Protein AF-A0A559K508-F1 (afdb_monomer_lite)

Structure (mmCIF, N/CA/C/O backbone):
data_AF-A0A559K508-F1
#
_entry.id   AF-A0A559K508-F1
#
loop_
_atom_site.group_PDB
_atom_site.id
_atom_site.type_symbol
_atom_site.label_atom_id
_atom_site.label_alt_id
_atom_site.label_comp_id
_atom_site.label_asym_id
_atom_site.label_entity_id
_atom_site.label_seq_id
_atom_site.pdbx_PDB_ins_code
_atom_site.Cartn_x
_atom_site.Cartn_y
_atom_site.Cartn_z
_atom_site.occupancy
_atom_site.B_iso_or_equiv
_atom_site.auth_seq_id
_atom_site.auth_comp_id
_atom_site.auth_asym_id
_atom_site.auth_atom_id
_atom_site.pdbx_PDB_model_num
ATOM 1 N N . MET A 1 1 ? -7.954 1.825 -13.107 1.00 59.81 1 MET A N 1
ATOM 2 C CA . MET A 1 1 ? -7.324 0.535 -13.429 1.00 59.81 1 MET A CA 1
ATOM 3 C C . MET A 1 1 ? -7.829 -0.500 -12.419 1.00 59.81 1 MET A C 1
ATOM 5 O O . MET A 1 1 ? -7.183 -0.776 -11.431 1.00 59.81 1 MET A O 1
ATOM 9 N N . LYS A 1 2 ? -9.042 -1.049 -12.606 1.00 72.75 2 LYS A N 1
ATOM 10 C CA . LYS A 1 2 ? -9.806 -1.696 -11.507 1.00 72.75 2 LYS A CA 1
ATOM 11 C C . LYS A 1 2 ? -9.188 -2.968 -10.900 1.00 72.75 2 LYS A C 1
ATOM 13 O O . LYS A 1 2 ? -9.609 -3.387 -9.831 1.00 72.75 2 LYS A O 1
ATOM 18 N N . LYS A 1 3 ? -8.255 -3.637 -11.588 1.00 87.62 3 LYS A N 1
ATOM 19 C CA . LYS A 1 3 ? -7.684 -4.912 -11.113 1.00 87.62 3 LYS A CA 1
ATOM 20 C C . LYS A 1 3 ? -6.639 -4.718 -10.015 1.00 87.62 3 LYS A C 1
ATOM 22 O O . LYS A 1 3 ? -6.569 -5.551 -9.119 1.00 87.62 3 LYS A O 1
ATOM 27 N N . PHE A 1 4 ? -5.852 -3.646 -10.089 1.00 92.75 4 PHE A N 1
ATOM 28 C CA . PHE A 1 4 ? -4.828 -3.362 -9.088 1.00 92.75 4 PHE A CA 1
ATOM 29 C C . PHE A 1 4 ? -5.459 -2.897 -7.774 1.00 92.75 4 PHE A C 1
ATOM 31 O O . PHE A 1 4 ? -5.105 -3.406 -6.716 1.00 92.75 4 PHE A O 1
ATOM 38 N N . ASP A 1 5 ? -6.497 -2.061 -7.845 1.00 93.25 5 ASP A N 1
ATOM 39 C CA . ASP A 1 5 ? -7.263 -1.638 -6.667 1.00 93.25 5 ASP A CA 1
ATOM 40 C C . ASP A 1 5 ? -7.805 -2.826 -5.857 1.00 93.25 5 ASP A C 1
ATOM 42 O O . ASP A 1 5 ? -7.668 -2.841 -4.639 1.00 93.25 5 ASP A O 1
ATOM 46 N N . LEU A 1 6 ? -8.316 -3.872 -6.521 1.00 95.44 6 LEU A N 1
ATOM 47 C CA . LEU A 1 6 ? -8.793 -5.092 -5.851 1.00 95.44 6 LEU A CA 1
ATOM 48 C C . LEU A 1 6 ? -7.672 -5.877 -5.149 1.00 95.44 6 LEU A C 1
ATOM 50 O O . LEU A 1 6 ? -7.909 -6.512 -4.120 1.00 95.44 6 LEU A O 1
ATOM 54 N N . LEU A 1 7 ? -6.455 -5.864 -5.703 1.00 95.12 7 LEU A N 1
ATOM 55 C CA . LEU A 1 7 ? -5.286 -6.457 -5.051 1.00 95.12 7 LEU A CA 1
ATOM 56 C C . LEU A 1 7 ? -4.945 -5.679 -3.777 1.00 95.12 7 LEU A C 1
ATOM 58 O O . LEU A 1 7 ? -4.733 -6.282 -2.724 1.00 95.12 7 LEU A O 1
ATOM 62 N N . LEU A 1 8 ? -4.939 -4.350 -3.864 1.00 96.62 8 LEU A N 1
ATOM 63 C CA . LEU A 1 8 ? -4.678 -3.484 -2.721 1.00 96.62 8 LEU A CA 1
ATOM 64 C C . LEU A 1 8 ? -5.774 -3.604 -1.652 1.00 96.62 8 LEU A C 1
ATOM 66 O O . LEU A 1 8 ? -5.446 -3.692 -0.472 1.00 96.62 8 LEU A O 1
ATOM 70 N N . ASP A 1 9 ? -7.050 -3.704 -2.037 1.00 96.31 9 ASP A N 1
ATOM 71 C CA . ASP A 1 9 ? -8.168 -3.943 -1.112 1.00 96.31 9 ASP A CA 1
ATOM 72 C C . ASP A 1 9 ? -7.970 -5.253 -0.335 1.00 96.31 9 ASP A C 1
ATOM 74 O O . ASP A 1 9 ? -8.219 -5.313 0.867 1.00 96.31 9 ASP A O 1
ATOM 78 N N . LYS A 1 10 ? -7.464 -6.301 -0.997 1.00 95.69 10 LYS A N 1
ATOM 79 C CA . LYS A 1 10 ? -7.211 -7.604 -0.367 1.00 95.69 10 LYS A CA 1
ATOM 80 C C . LYS A 1 10 ? -6.023 -7.591 0.605 1.00 95.69 10 LYS A C 1
ATOM 82 O O . LYS A 1 10 ? -6.028 -8.361 1.563 1.00 95.69 10 LYS A O 1
ATOM 87 N N . ILE A 1 11 ? -4.995 -6.779 0.350 1.00 95.69 11 ILE A N 1
ATOM 88 C CA . ILE A 1 11 ? -3.748 -6.769 1.142 1.00 95.69 11 ILE A CA 1
ATOM 89 C C . ILE A 1 11 ? -3.795 -5.720 2.264 1.00 95.69 11 ILE A C 1
ATOM 91 O O . 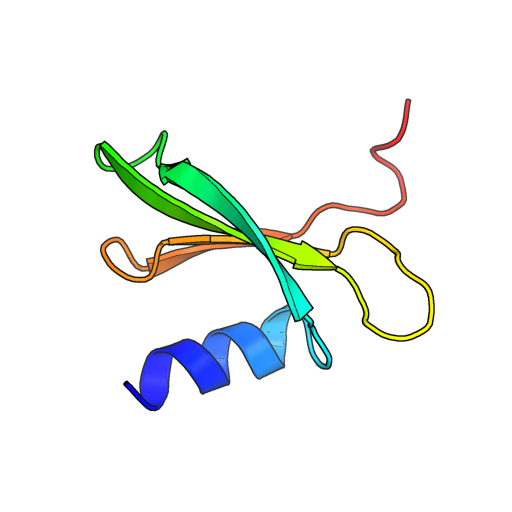ILE A 1 11 ? -3.431 -6.015 3.412 1.00 95.69 11 ILE A O 1
ATOM 95 N N . PHE A 1 12 ? -4.223 -4.504 1.924 1.00 95.81 12 PHE A N 1
ATOM 96 C CA . PHE A 1 12 ? -4.223 -3.330 2.798 1.00 95.81 12 PHE A CA 1
ATOM 97 C C . PHE A 1 12 ? -5.604 -3.007 3.368 1.00 95.81 12 PHE A C 1
ATOM 99 O O . PHE A 1 12 ?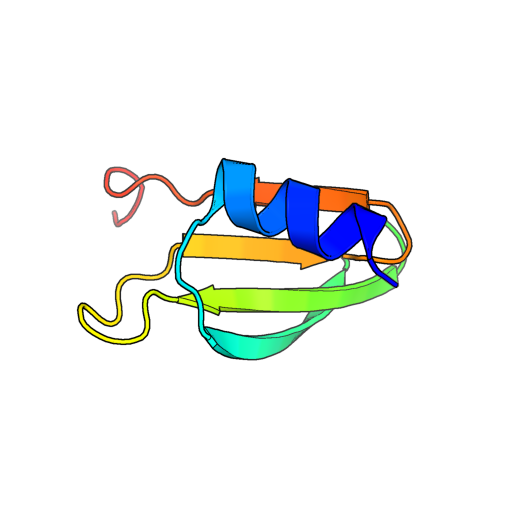 -5.677 -2.460 4.463 1.00 95.81 12 PHE A O 1
ATOM 106 N N . GLY A 1 13 ? -6.687 -3.352 2.667 1.00 95.25 13 GLY A N 1
ATOM 107 C CA . GLY A 1 13 ? -8.026 -2.904 3.040 1.00 95.25 13 GLY A CA 1
ATOM 108 C C . GLY A 1 13 ? -8.185 -1.392 2.863 1.00 95.25 13 GLY A C 1
ATOM 109 O O . GLY A 1 13 ? -7.739 -0.823 1.858 1.00 95.25 13 GLY A O 1
ATOM 110 N N . GLU A 1 14 ? -8.838 -0.752 3.835 1.00 96.31 14 GLU A N 1
ATOM 111 C CA . GLU A 1 14 ? -9.040 0.697 3.852 1.00 96.31 14 GLU A CA 1
ATOM 112 C C . GLU A 1 14 ? -7.695 1.430 3.959 1.00 96.31 14 GLU A C 1
ATOM 114 O O . GLU A 1 14 ? -6.894 1.177 4.860 1.00 96.31 14 GLU A O 1
ATOM 119 N N . ARG A 1 15 ? -7.430 2.338 3.018 1.00 96.69 15 ARG A N 1
ATOM 120 C CA . ARG A 1 15 ? -6.120 2.974 2.855 1.00 96.69 15 ARG A CA 1
ATOM 121 C C . ARG A 1 15 ? -6.250 4.390 2.314 1.00 96.69 15 ARG A C 1
ATOM 123 O O . ARG A 1 15 ? -7.144 4.672 1.522 1.00 96.69 15 ARG A O 1
ATOM 130 N N . GLU A 1 16 ? -5.300 5.243 2.670 1.00 97.50 16 GLU A N 1
ATOM 131 C CA . GLU A 1 16 ? -5.043 6.516 1.998 1.00 97.50 16 GLU A CA 1
ATOM 132 C C . GLU A 1 16 ? -3.589 6.563 1.495 1.00 97.50 16 GLU A C 1
ATOM 134 O O . GLU A 1 16 ? -2.687 6.102 2.207 1.00 97.50 16 GLU A O 1
ATOM 139 N N . PRO A 1 17 ? -3.339 7.075 0.276 1.00 97.19 17 PRO A N 1
ATOM 140 C CA . PRO A 1 17 ? -1.987 7.288 -0.229 1.00 97.19 17 PRO A CA 1
ATOM 141 C C . PRO A 1 17 ? -1.333 8.464 0.507 1.00 97.19 17 PRO A C 1
ATOM 143 O O . PRO A 1 17 ? -1.990 9.469 0.776 1.00 97.19 17 PRO A O 1
ATOM 146 N N . ILE A 1 18 ? -0.044 8.350 0.835 1.00 97.19 18 ILE A N 1
ATOM 147 C CA . ILE A 1 18 ? 0.674 9.392 1.593 1.00 97.19 18 ILE A CA 1
ATOM 148 C C . ILE A 1 18 ? 1.942 9.910 0.926 1.00 97.19 18 ILE A C 1
ATOM 150 O O . ILE A 1 18 ? 2.257 11.082 1.100 1.00 97.19 18 ILE A O 1
ATOM 154 N N . HIS A 1 19 ? 2.670 9.070 0.195 1.00 94.44 19 HIS A N 1
ATOM 155 C CA . HIS A 1 19 ? 3.903 9.460 -0.487 1.00 94.44 19 HIS A CA 1
ATOM 156 C C . HIS A 1 19 ? 4.026 8.689 -1.791 1.00 94.44 19 HIS A C 1
ATOM 158 O O . HIS A 1 19 ? 3.658 7.517 -1.841 1.00 94.44 19 HIS A O 1
ATOM 164 N N . GLU A 1 20 ? 4.584 9.344 -2.801 1.00 97.38 20 GLU A N 1
ATOM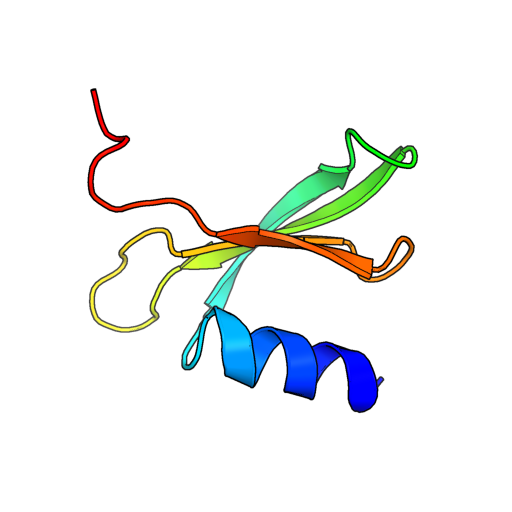 165 C CA . GLU A 1 20 ? 4.993 8.742 -4.064 1.00 97.38 20 GLU A CA 1
ATOM 166 C C . GLU A 1 20 ? 6.514 8.874 -4.179 1.00 97.38 20 GLU A C 1
ATOM 168 O O . GLU A 1 20 ? 7.062 9.955 -3.949 1.00 97.38 20 GLU A O 1
ATOM 173 N N . VAL A 1 21 ? 7.197 7.769 -4.466 1.00 97.06 21 VAL A N 1
ATOM 174 C CA . VAL A 1 21 ? 8.659 7.711 -4.616 1.00 97.06 21 VAL A CA 1
ATOM 175 C C . VAL A 1 21 ? 9.032 6.750 -5.742 1.00 97.06 21 VAL A C 1
ATOM 177 O O . VAL A 1 21 ? 8.184 6.016 -6.244 1.00 97.06 21 VAL A O 1
ATOM 180 N N . GLU A 1 22 ? 10.305 6.726 -6.128 1.00 98.06 22 GLU A N 1
ATOM 181 C CA . GLU A 1 22 ? 10.806 5.766 -7.110 1.00 98.06 22 GLU A CA 1
ATOM 182 C C . GLU A 1 22 ? 10.763 4.331 -6.553 1.00 98.06 22 GLU A C 1
ATOM 184 O O . GLU A 1 22 ? 11.265 4.040 -5.464 1.00 98.06 22 GLU A O 1
ATOM 189 N N . CYS A 1 23 ? 10.156 3.420 -7.308 1.00 97.75 23 CYS A N 1
ATOM 190 C CA . CYS A 1 23 ? 10.049 2.014 -6.982 1.00 97.75 23 CYS A CA 1
ATOM 191 C C . CYS A 1 23 ? 11.428 1.351 -7.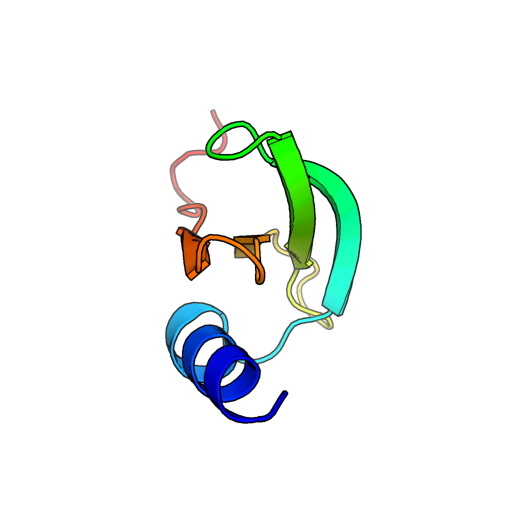095 1.00 97.75 23 CYS A C 1
ATOM 193 O O . CYS A 1 23 ? 11.978 1.273 -8.197 1.00 97.75 23 CYS A O 1
ATOM 195 N N . PRO A 1 24 ? 11.962 0.747 -6.018 1.00 95.94 24 PRO A N 1
ATOM 196 C CA . PRO A 1 24 ? 13.285 0.129 -6.043 1.00 95.94 24 PRO A CA 1
ATOM 197 C C . PRO A 1 24 ? 13.330 -1.160 -6.879 1.00 95.94 24 PRO A C 1
ATOM 199 O O . PRO A 1 24 ? 14.402 -1.726 -7.072 1.00 95.94 24 PRO A O 1
ATOM 202 N N . VAL A 1 25 ? 12.175 -1.656 -7.341 1.00 97.31 25 VAL A N 1
ATOM 203 C CA . VAL A 1 25 ? 12.065 -2.880 -8.146 1.00 97.31 25 VAL A CA 1
ATOM 204 C C . VAL A 1 25 ? 12.170 -2.585 -9.642 1.00 97.31 25 VAL A C 1
ATOM 206 O O . VAL A 1 25 ? 12.808 -3.347 -10.363 1.00 97.31 25 VAL A O 1
ATOM 209 N N . CYS A 1 26 ? 11.541 -1.508 -10.123 1.00 97.62 26 CYS A N 1
ATOM 210 C CA . CYS A 1 26 ? 11.436 -1.222 -11.560 1.00 97.62 26 CYS A CA 1
ATOM 211 C C . CYS A 1 26 ? 11.834 0.201 -11.981 1.00 97.62 26 CYS A C 1
ATOM 213 O O . CYS A 1 26 ? 11.910 0.442 -13.182 1.00 97.62 26 CYS A O 1
ATOM 215 N N . GLY A 1 27 ? 12.075 1.125 -11.045 1.00 97.50 27 GLY A N 1
ATOM 216 C CA . GLY A 1 27 ? 12.426 2.522 -11.336 1.00 97.50 27 GLY A CA 1
ATOM 217 C C . GLY A 1 27 ? 11.255 3.427 -11.751 1.00 97.50 27 GLY A C 1
ATOM 218 O O . GLY A 1 27 ? 11.478 4.582 -12.093 1.00 97.50 27 GLY A O 1
ATOM 219 N N . ASP A 1 28 ? 10.016 2.921 -11.751 1.00 96.75 28 ASP A N 1
ATOM 220 C CA . ASP A 1 28 ? 8.804 3.745 -11.927 1.00 96.75 28 ASP A CA 1
ATOM 221 C C . ASP A 1 28 ? 8.335 4.300 -10.565 1.00 96.75 28 ASP A C 1
ATOM 223 O O . ASP A 1 28 ? 9.124 4.356 -9.630 1.00 96.75 28 ASP A O 1
ATOM 227 N N . PHE A 1 29 ? 7.067 4.672 -10.395 1.00 96.12 29 PHE A N 1
ATOM 228 C CA . PHE A 1 29 ? 6.537 5.184 -9.129 1.00 96.12 29 PHE A CA 1
ATOM 229 C C . PHE A 1 29 ? 5.904 4.096 -8.246 1.00 96.12 29 PHE A C 1
ATOM 231 O O . PHE A 1 29 ? 5.112 3.261 -8.697 1.00 96.12 29 PHE A O 1
ATOM 238 N N . GLU A 1 30 ? 6.227 4.122 -6.953 1.00 97.44 30 GLU A N 1
ATOM 239 C CA . GLU A 1 30 ? 5.517 3.400 -5.898 1.00 97.44 30 GLU A CA 1
ATOM 240 C C . GLU A 1 30 ? 4.855 4.364 -4.914 1.00 97.44 30 GLU A C 1
ATOM 242 O O . GLU A 1 30 ? 5.372 5.439 -4.613 1.00 97.44 30 GLU A O 1
ATOM 247 N N . ILE A 1 31 ? 3.711 3.947 -4.376 1.00 98.25 31 ILE A N 1
ATOM 248 C CA . ILE A 1 31 ? 2.917 4.725 -3.431 1.00 98.25 31 ILE A CA 1
ATOM 249 C C . ILE A 1 31 ? 2.946 4.045 -2.068 1.00 98.25 31 ILE A C 1
ATOM 251 O O . ILE A 1 31 ? 2.722 2.838 -1.964 1.00 98.25 31 ILE A O 1
ATOM 255 N N . TYR A 1 32 ? 3.171 4.830 -1.020 1.00 97.94 32 TYR A N 1
ATOM 256 C CA . TYR A 1 32 ? 3.047 4.415 0.373 1.00 97.94 32 TYR A CA 1
ATOM 257 C C . TYR A 1 32 ? 1.625 4.665 0.862 1.00 97.94 32 TYR A C 1
ATOM 259 O O . TYR A 1 32 ? 1.037 5.713 0.586 1.00 97.94 32 TYR A O 1
ATOM 267 N N . TYR A 1 33 ? 1.098 3.719 1.631 1.00 97.69 33 TYR A N 1
ATOM 268 C CA . TYR A 1 33 ? -0.265 3.727 2.140 1.00 97.69 33 TYR A CA 1
ATOM 269 C C . TYR A 1 33 ? -0.290 3.647 3.660 1.00 97.69 33 TYR A C 1
ATOM 271 O O . TYR A 1 33 ? 0.510 2.940 4.279 1.00 97.69 33 TYR A O 1
ATOM 279 N N . ARG A 1 34 ? -1.275 4.314 4.260 1.00 96.94 34 ARG A N 1
ATOM 280 C CA . ARG A 1 34 ? -1.612 4.164 5.679 1.00 96.94 34 ARG A CA 1
ATOM 281 C C . ARG A 1 34 ? -3.115 4.014 5.878 1.00 96.94 34 ARG A C 1
ATOM 283 O O . ARG A 1 34 ? -3.895 4.381 5.001 1.00 96.94 34 ARG A O 1
ATOM 290 N N . HIS A 1 35 ? -3.522 3.513 7.036 1.00 96.69 35 HIS A N 1
ATOM 291 C CA . HIS A 1 35 ? -4.931 3.435 7.404 1.00 96.69 35 HIS A CA 1
ATOM 292 C C . HIS A 1 35 ? -5.488 4.853 7.648 1.00 96.69 35 HIS A C 1
ATOM 294 O O . HIS A 1 35 ? -4.881 5.618 8.405 1.00 96.69 35 HIS A O 1
ATOM 300 N N . PRO A 1 36 ? -6.644 5.241 7.079 1.00 96.69 36 PRO A N 1
ATOM 301 C CA . PRO A 1 36 ? -7.129 6.621 7.168 1.00 96.69 36 PRO A CA 1
ATOM 302 C C . PRO A 1 36 ? -7.551 7.030 8.585 1.00 96.69 36 PRO A C 1
ATOM 304 O O . PRO A 1 36 ? -7.413 8.199 8.940 1.00 96.69 36 PRO A O 1
ATOM 307 N N . VAL A 1 37 ? -8.021 6.087 9.411 1.00 96.25 37 VAL A N 1
ATOM 308 C CA . VAL A 1 37 ? -8.394 6.343 10.818 1.00 96.25 37 VAL A CA 1
ATOM 309 C C . VAL A 1 37 ? -7.226 6.151 11.796 1.00 96.25 37 VAL A C 1
ATOM 311 O O . VAL A 1 37 ? -6.838 7.113 12.450 1.00 96.25 37 VAL A O 1
ATOM 314 N N . THR A 1 38 ? -6.636 4.949 11.896 1.00 95.12 38 THR A N 1
ATOM 315 C CA . THR A 1 38 ? -5.556 4.662 12.869 1.00 95.12 38 THR A CA 1
ATOM 316 C C . THR A 1 38 ? -4.228 5.341 12.530 1.00 95.12 38 THR A C 1
ATOM 318 O O . THR A 1 38 ? -3.366 5.460 13.396 1.00 95.12 38 THR A O 1
ATOM 321 N N . LYS A 1 39 ? -4.062 5.805 11.282 1.00 94.44 39 LYS A N 1
ATOM 322 C CA . LYS A 1 39 ? -2.823 6.376 10.729 1.00 94.44 39 LYS A CA 1
ATOM 323 C C . LYS A 1 39 ? -1.629 5.415 10.719 1.00 94.44 39 LYS A C 1
ATOM 325 O O . LYS A 1 39 ? -0.517 5.848 10.429 1.00 94.44 39 LYS A O 1
ATOM 330 N N . GLU A 1 40 ? -1.855 4.126 10.958 1.00 94.44 40 GLU A N 1
ATOM 331 C CA . GLU A 1 40 ? -0.826 3.092 10.865 1.00 94.44 40 GLU A CA 1
ATOM 332 C C . GLU A 1 40 ? -0.354 2.922 9.421 1.00 94.44 40 GLU A C 1
ATOM 334 O O . GLU A 1 40 ? -1.169 2.813 8.501 1.00 94.44 40 GLU A O 1
ATOM 339 N N . ASN A 1 41 ? 0.964 2.883 9.220 1.00 95.50 41 ASN A N 1
ATOM 340 C CA . ASN A 1 41 ? 1.550 2.603 7.914 1.00 95.50 41 ASN A CA 1
ATOM 341 C C . ASN A 1 41 ? 1.236 1.158 7.518 1.00 95.50 41 ASN A C 1
ATOM 343 O O . ASN A 1 41 ? 1.553 0.228 8.253 1.00 95.50 41 ASN A O 1
ATOM 347 N N . LEU A 1 42 ? 0.625 0.975 6.350 1.00 96.62 42 LEU A N 1
ATOM 348 C CA . LEU A 1 42 ? 0.171 -0.334 5.878 1.00 96.62 42 LEU A CA 1
ATOM 349 C C . LEU A 1 42 ? 1.202 -0.997 4.972 1.00 96.62 42 LEU A C 1
ATOM 351 O O . LEU A 1 42 ? 1.374 -2.215 5.004 1.00 96.62 42 LEU A O 1
ATOM 355 N N . GLY A 1 43 ? 1.868 -0.210 4.132 1.00 97.00 43 GLY A N 1
ATOM 356 C CA . GLY A 1 43 ? 2.758 -0.750 3.120 1.00 97.00 43 GLY A CA 1
ATOM 357 C C . GLY A 1 43 ? 2.995 0.201 1.964 1.00 97.00 43 GLY A C 1
ATOM 358 O O . GLY A 1 43 ? 2.642 1.380 2.011 1.00 97.00 43 GLY A O 1
ATOM 359 N N . ARG A 1 44 ? 3.566 -0.352 0.900 1.00 97.56 44 ARG A N 1
ATOM 360 C CA . ARG A 1 44 ? 3.829 0.333 -0.364 1.00 97.56 44 ARG A CA 1
ATOM 361 C C . ARG A 1 44 ? 3.459 -0.540 -1.5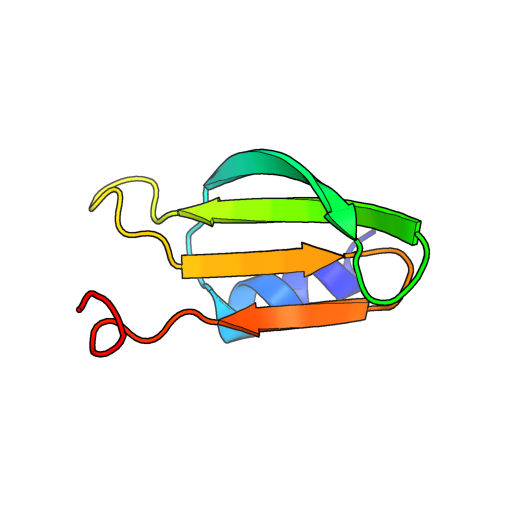53 1.00 97.56 44 ARG A C 1
ATOM 363 O O . ARG A 1 44 ? 3.491 -1.770 -1.450 1.00 97.56 44 ARG A O 1
ATOM 370 N N . ALA A 1 45 ? 3.110 0.080 -2.674 1.00 98.06 45 ALA A N 1
ATOM 371 C CA . ALA A 1 45 ? 2.803 -0.643 -3.900 1.00 98.06 45 ALA A CA 1
ATOM 372 C C . ALA A 1 45 ? 3.167 0.147 -5.160 1.00 98.06 45 ALA A C 1
ATOM 374 O O . ALA A 1 45 ? 2.943 1.354 -5.221 1.00 98.06 45 ALA A O 1
ATOM 375 N N . CYS A 1 46 ? 3.660 -0.552 -6.179 1.00 98.00 46 CYS A N 1
ATOM 376 C CA . CYS A 1 46 ? 3.901 -0.022 -7.517 1.00 98.00 46 CYS A CA 1
ATOM 377 C C . CYS A 1 46 ? 2.913 -0.666 -8.488 1.00 98.00 46 CYS A C 1
ATOM 379 O O . CYS A 1 46 ? 2.890 -1.888 -8.644 1.00 98.00 46 CYS A O 1
ATOM 381 N N . GLU A 1 47 ? 2.100 0.152 -9.151 1.00 96.38 47 GLU A N 1
ATOM 382 C CA . GLU A 1 47 ? 1.105 -0.345 -10.103 1.00 96.38 47 GLU A CA 1
ATOM 383 C C . GLU A 1 47 ? 1.742 -0.848 -11.405 1.00 96.38 47 GLU A C 1
ATOM 385 O O . GLU A 1 47 ? 1.237 -1.790 -12.013 1.00 96.38 47 GLU A O 1
ATOM 390 N N . PHE A 1 48 ? 2.885 -0.278 -11.797 1.00 95.75 48 PHE A N 1
ATOM 391 C CA . PHE A 1 48 ? 3.569 -0.628 -13.039 1.00 95.75 48 PHE A CA 1
ATOM 392 C C . PHE A 1 48 ? 4.143 -2.049 -13.021 1.00 95.75 48 PHE A C 1
ATOM 394 O O . PHE A 1 48 ? 3.877 -2.839 -13.926 1.00 95.75 48 PHE A O 1
ATOM 401 N N . CYS A 1 49 ? 4.904 -2.403 -11.979 1.00 96.75 49 CYS A N 1
ATOM 402 C CA . CYS A 1 49 ? 5.481 -3.746 -11.837 1.00 96.75 49 CYS A CA 1
ATOM 403 C C . CYS A 1 49 ? 4.638 -4.691 -10.967 1.00 96.75 49 CYS A C 1
ATOM 405 O O . CYS A 1 49 ? 5.015 -5.846 -10.771 1.00 96.75 49 CYS A O 1
ATOM 407 N N . VAL A 1 50 ? 3.491 -4.220 -10.462 1.00 96.06 50 VAL A N 1
ATOM 408 C CA . VAL A 1 50 ? 2.560 -4.970 -9.597 1.00 96.06 50 VAL A CA 1
ATOM 409 C C . VAL A 1 50 ? 3.211 -5.426 -8.278 1.00 96.06 50 VAL A C 1
ATOM 411 O O . VAL A 1 50 ? 2.760 -6.367 -7.624 1.00 96.06 50 VAL A O 1
ATOM 414 N N . PHE A 1 51 ? 4.281 -4.752 -7.855 1.00 96.25 51 PHE A N 1
ATOM 415 C CA . PHE A 1 51 ? 4.919 -5.010 -6.571 1.00 96.25 51 PHE A CA 1
ATOM 416 C C . PHE A 1 51 ? 4.046 -4.481 -5.430 1.00 96.25 51 PHE A C 1
ATOM 418 O O . PHE A 1 51 ? 3.571 -3.347 -5.479 1.00 96.25 51 PHE A O 1
ATOM 425 N N . VAL A 1 52 ? 3.862 -5.289 -4.383 1.00 97.19 52 VAL A N 1
ATOM 426 C CA . VAL A 1 52 ? 3.159 -4.896 -3.156 1.00 97.19 52 VAL A CA 1
ATOM 427 C C . VAL A 1 52 ? 3.934 -5.421 -1.955 1.00 97.19 52 VAL A C 1
ATOM 429 O O . VAL A 1 52 ? 4.218 -6.614 -1.871 1.00 97.19 52 VAL A O 1
ATOM 432 N N . GLN A 1 53 ? 4.236 -4.542 -1.003 1.00 96.50 53 GLN A N 1
ATOM 433 C CA . GLN A 1 53 ? 4.848 -4.902 0.271 1.00 96.50 53 GLN A CA 1
ATOM 434 C C . GLN A 1 53 ? 3.980 -4.383 1.410 1.00 96.50 53 GLN A C 1
ATOM 436 O O . GLN A 1 53 ? 3.742 -3.181 1.514 1.00 96.50 53 GLN A O 1
ATOM 441 N N . LYS A 1 54 ? 3.546 -5.292 2.282 1.00 95.94 54 LYS A N 1
ATOM 442 C CA . LYS A 1 54 ? 2.913 -4.952 3.556 1.00 95.94 54 LYS A CA 1
ATOM 443 C C . LYS A 1 54 ? 3.987 -4.753 4.617 1.00 95.94 54 LYS A C 1
ATOM 445 O O . LYS A 1 54 ? 4.963 -5.499 4.638 1.00 95.94 54 LYS A O 1
ATOM 450 N N . PHE A 1 55 ? 3.819 -3.738 5.452 1.00 94.25 55 PHE A N 1
ATOM 451 C CA . PHE A 1 55 ? 4.666 -3.544 6.620 1.00 94.25 55 PHE A CA 1
ATOM 452 C C . PHE A 1 55 ? 4.041 -4.288 7.795 1.00 94.25 55 PHE A C 1
ATOM 454 O O . PHE A 1 55 ? 2.844 -4.144 8.052 1.00 94.25 55 PHE A O 1
ATOM 461 N N . ASP A 1 56 ? 4.835 -5.104 8.482 1.00 82.88 56 ASP A N 1
ATOM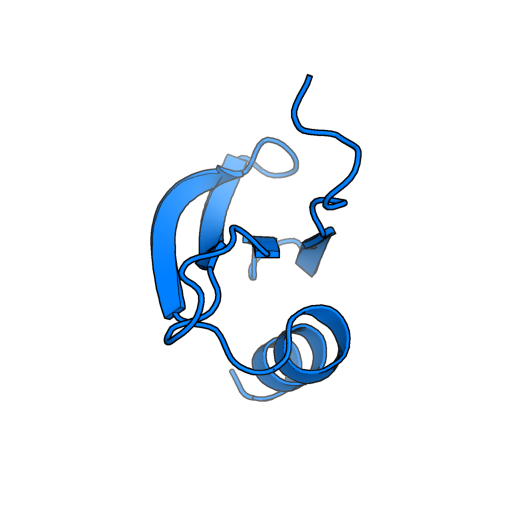 462 C CA . ASP A 1 56 ? 4.386 -5.740 9.711 1.00 82.88 56 ASP A CA 1
ATOM 463 C C . ASP A 1 56 ? 4.462 -4.739 10.863 1.00 82.88 56 ASP A C 1
ATOM 465 O O . ASP A 1 56 ? 5.434 -4.002 11.027 1.00 82.88 56 ASP A O 1
ATOM 469 N N . THR A 1 57 ? 3.449 -4.752 11.728 1.00 65.94 57 THR A N 1
ATOM 470 C CA . THR A 1 57 ? 3.420 -3.942 12.957 1.00 65.94 57 THR A CA 1
ATOM 471 C C . THR A 1 57 ? 4.546 -4.305 13.936 1.00 65.94 57 THR A C 1
ATOM 473 O O . THR A 1 57 ? 4.772 -3.581 14.901 1.00 65.94 57 THR A O 1
ATOM 476 N N . ALA A 1 58 ? 5.248 -5.421 13.709 1.00 55.34 58 ALA A N 1
ATOM 477 C CA . ALA A 1 58 ? 6.383 -5.881 14.507 1.00 55.34 58 ALA A CA 1
ATOM 478 C C . ALA A 1 58 ? 7.749 -5.342 14.034 1.00 55.34 58 ALA A C 1
ATOM 480 O O . ALA A 1 58 ? 8.720 -5.450 14.783 1.00 55.34 58 ALA A O 1
ATOM 481 N N . ASP A 1 59 ? 7.827 -4.747 12.838 1.00 46.44 59 ASP A N 1
ATOM 482 C CA . ASP A 1 59 ? 9.085 -4.269 12.239 1.00 46.44 59 ASP A CA 1
ATOM 483 C C . ASP A 1 59 ? 9.391 -2.792 12.548 1.00 46.44 59 ASP A C 1
ATOM 485 O O . ASP A 1 59 ? 10.336 -2.215 12.013 1.00 46.44 59 ASP A O 1
ATOM 489 N N . ILE A 1 60 ? 8.638 -2.175 13.466 1.00 47.47 60 ILE A N 1
ATOM 490 C CA . ILE A 1 60 ? 9.032 -0.911 14.098 1.00 47.47 60 ILE A CA 1
ATOM 491 C C . ILE A 1 60 ? 10.017 -1.253 15.227 1.00 47.47 60 ILE A C 1
ATOM 493 O O . ILE A 1 60 ? 9.621 -1.445 16.379 1.00 47.47 60 ILE A O 1
ATOM 497 N N . ARG A 1 61 ? 11.303 -1.377 14.891 1.00 40.00 61 ARG A N 1
ATOM 498 C CA . ARG A 1 61 ? 12.416 -1.365 15.850 1.00 40.00 61 ARG A CA 1
ATOM 499 C C . ARG A 1 61 ? 13.372 -0.230 15.535 1.00 40.00 61 ARG A C 1
ATOM 501 O O . ARG A 1 61 ? 13.702 -0.066 14.343 1.00 40.00 61 ARG A O 1
#

Sequence (61 aa):
MKKFDLLLDKIFGEREPIHEVECPVCGDFEIYYRHPVTKENLGRACEFCVFVQKFDTADIR

pLDDT: mean 91.32, std 13.64, range [40.0, 98.25]

Radius of gyration: 11.32 Å; chains: 1; bounding box: 23×17×29 Å

Organism: NCBI:txid2163881

Foldseek 3Di:
DPPLVVVCCVQQNAWDWDDWDQDPVPRHIKTWIAHPPVRHTFWIADPVVRDTDGDDPVPPD

Secondary structure (DSSP, 8-state):
-HHHHHHHHHHT-S-EEEEEEE-TTTSSEEEEEE-TTT--EEEEEETTTTEEEEPPTT---